Protein AF-A0A1H8UCX5-F1 (afdb_monomer_lite)

Secondary structure (DSSP, 8-state):
--TTT-------HHHHHT----TT--SS-SPP---TTS---EEEE-----TT----EEEEEEEE-TTSS-EEEEEEETTT--EEE--

Sequence (87 aa):
MCRSCENEEPRDSQAEAAMTTQDGQGDDGAPDVADATQDTTETMEEPCPAADCDSDWAYYEMLPKPGGSYEVRLFTCDECGHKWRES

Organism: NCBI:txid1367881

Radius of gyration: 28.97 Å; chains: 1; bounding box: 71×37×60 Å

pLDDT: mean 85.07, std 9.85, range [59.34, 95.25]

Foldseek 3Di:
DDPPPPDDDDDDPPVVVPDDPCVPPDPPDDDDDDDPPPDPFDKDQCADPDPVDGARIWTWDWDADDPGDDTWIWTAGPPPRDTDTDD

Structure (mmCIF, N/CA/C/O backbone):
data_AF-A0A1H8UCX5-F1
#
_entry.id   AF-A0A1H8UCX5-F1
#
loop_
_atom_site.group_PDB
_atom_site.id
_atom_site.type_symbol
_atom_site.label_atom_id
_atom_site.label_alt_id
_atom_site.label_comp_id
_atom_site.label_asym_id
_atom_site.label_entity_id
_atom_site.label_seq_id
_atom_site.pdbx_PDB_ins_code
_atom_site.Cartn_x
_atom_site.Cartn_y
_atom_site.Cartn_z
_atom_site.occupancy
_atom_site.B_iso_or_equiv
_atom_site.auth_seq_id
_atom_site.auth_comp_id
_atom_site.auth_asym_id
_atom_site.auth_atom_id
_atom_site.pdbx_PDB_model_num
ATOM 1 N N . MET A 1 1 ? 44.554 1.226 -33.077 1.00 83.00 1 MET A N 1
ATOM 2 C CA . MET A 1 1 ? 45.978 1.282 -32.677 1.00 83.00 1 MET A CA 1
ATOM 3 C C . MET A 1 1 ? 46.236 0.591 -31.332 1.00 83.00 1 MET A C 1
ATOM 5 O O . MET A 1 1 ? 45.692 1.018 -30.315 1.00 83.00 1 MET A O 1
ATOM 9 N N . CYS A 1 2 ? 47.063 -0.459 -31.306 1.00 89.81 2 CYS A N 1
ATOM 10 C CA . CYS A 1 2 ? 47.520 -1.130 -30.083 1.00 89.81 2 CYS A CA 1
ATOM 11 C C . CYS A 1 2 ? 48.621 -0.318 -29.381 1.00 89.81 2 CYS A C 1
ATOM 13 O O . CYS A 1 2 ? 49.636 0.015 -29.985 1.00 89.81 2 CYS A O 1
ATOM 15 N N . ARG A 1 3 ? 48.465 -0.048 -28.078 1.00 90.75 3 ARG A N 1
ATOM 16 C CA . ARG A 1 3 ? 49.415 0.781 -27.305 1.00 90.75 3 ARG A CA 1
ATOM 17 C C . ARG A 1 3 ? 50.757 0.104 -27.006 1.00 90.75 3 ARG A C 1
ATOM 19 O O . ARG A 1 3 ? 51.695 0.794 -26.637 1.00 90.75 3 ARG A O 1
ATOM 26 N N . SER A 1 4 ? 50.842 -1.222 -27.125 1.00 92.94 4 SER A N 1
ATOM 27 C CA . SER A 1 4 ? 52.053 -1.986 -26.788 1.00 92.94 4 SER A CA 1
ATOM 28 C C . SER A 1 4 ? 52.912 -2.356 -27.998 1.00 92.94 4 SER A C 1
ATOM 30 O O . SER A 1 4 ? 54.091 -2.639 -27.816 1.00 92.94 4 SER A O 1
ATOM 32 N N . CYS A 1 5 ? 52.334 -2.429 -29.200 1.00 94.06 5 CYS A N 1
ATOM 33 C CA . CYS A 1 5 ? 53.038 -2.891 -30.404 1.00 94.06 5 CYS A CA 1
ATOM 34 C C . CYS A 1 5 ? 52.749 -2.059 -31.656 1.00 94.06 5 CYS A C 1
ATOM 36 O O . CYS A 1 5 ? 53.156 -2.454 -32.742 1.00 94.06 5 CYS A O 1
ATOM 38 N N . GLU A 1 6 ? 52.015 -0.955 -31.519 1.00 91.38 6 GLU A N 1
ATOM 39 C CA . GLU A 1 6 ? 51.788 0.029 -32.580 1.00 91.38 6 GLU A CA 1
ATOM 40 C C . GLU A 1 6 ? 51.104 -0.497 -33.859 1.00 91.38 6 GLU A C 1
ATOM 42 O O . GLU A 1 6 ? 51.079 0.181 -34.882 1.00 91.38 6 GLU A O 1
ATOM 47 N N . ASN A 1 7 ? 50.487 -1.680 -33.808 1.00 93.44 7 ASN A N 1
ATOM 48 C CA . ASN A 1 7 ? 49.700 -2.203 -34.923 1.00 93.44 7 ASN A CA 1
ATOM 49 C C . ASN A 1 7 ? 48.297 -1.578 -34.958 1.00 93.44 7 ASN A C 1
ATOM 51 O O . ASN A 1 7 ? 47.659 -1.354 -33.919 1.00 93.44 7 ASN A O 1
ATOM 55 N N . GLU A 1 8 ? 47.801 -1.321 -36.166 1.00 90.50 8 GLU A N 1
ATOM 56 C CA . GLU A 1 8 ? 46.474 -0.772 -36.415 1.00 90.50 8 GLU A CA 1
ATOM 57 C C . GLU A 1 8 ? 45.724 -1.614 -37.449 1.00 90.50 8 GLU A C 1
ATOM 59 O O . GLU A 1 8 ? 46.202 -1.824 -38.560 1.00 90.50 8 GLU A O 1
ATOM 64 N N . GLU A 1 9 ? 44.533 -2.072 -37.067 1.00 89.50 9 GLU A N 1
ATOM 65 C CA . GLU A 1 9 ? 43.574 -2.714 -37.960 1.00 89.50 9 GLU A CA 1
ATOM 66 C C . GLU A 1 9 ? 42.373 -1.783 -38.173 1.00 89.50 9 GLU A C 1
ATOM 68 O O . GLU A 1 9 ? 41.924 -1.129 -37.221 1.00 89.50 9 GLU A O 1
ATOM 73 N N . PRO A 1 10 ? 41.855 -1.690 -39.412 1.00 89.81 10 PRO A N 1
ATOM 74 C CA . PRO A 1 10 ? 40.662 -0.911 -39.701 1.00 89.81 10 PRO A CA 1
ATOM 75 C C . PRO A 1 10 ? 39.447 -1.517 -38.992 1.00 89.81 10 PRO A C 1
ATOM 77 O O . PRO A 1 10 ? 39.301 -2.733 -38.901 1.00 89.81 10 PRO A O 1
ATOM 80 N N . ARG A 1 11 ? 38.548 -0.655 -38.505 1.00 89.56 11 ARG A N 1
ATOM 81 C CA . ARG A 1 11 ? 37.299 -1.096 -37.876 1.00 89.56 11 ARG A CA 1
ATOM 82 C C . ARG A 1 11 ? 36.389 -1.754 -38.913 1.00 89.56 11 ARG A C 1
ATOM 84 O O . ARG A 1 11 ? 36.093 -1.143 -39.938 1.00 89.56 11 ARG A O 1
ATOM 91 N N . ASP A 1 12 ? 35.880 -2.939 -38.596 1.00 92.25 12 ASP A N 1
ATOM 92 C CA . ASP A 1 12 ? 34.862 -3.615 -39.397 1.00 92.25 12 ASP A CA 1
ATOM 93 C C . ASP A 1 12 ? 33.460 -3.167 -38.963 1.00 92.25 12 ASP A C 1
ATOM 95 O O . ASP A 1 12 ? 32.875 -3.689 -38.019 1.00 92.25 12 ASP A O 1
ATOM 99 N N . SER A 1 13 ? 32.909 -2.162 -39.640 1.00 91.38 13 SER A N 1
ATOM 100 C CA . SER A 1 13 ? 31.562 -1.665 -39.339 1.00 91.38 13 SER A CA 1
ATOM 101 C C . SER A 1 13 ? 30.453 -2.675 -39.647 1.00 91.38 13 SER A C 1
ATOM 103 O O . SER A 1 13 ? 29.363 -2.553 -39.087 1.00 91.38 13 SER A O 1
ATOM 105 N N . GLN A 1 14 ? 30.703 -3.655 -40.518 1.00 91.81 14 GLN A N 1
ATOM 106 C CA . GLN A 1 14 ? 29.721 -4.672 -40.878 1.00 91.81 14 GLN A CA 1
ATOM 107 C C . GLN A 1 14 ? 29.613 -5.732 -39.781 1.00 91.81 14 GLN A C 1
ATOM 109 O O . GLN A 1 14 ? 28.498 -6.083 -39.396 1.00 91.81 14 GLN A O 1
ATOM 114 N N . ALA A 1 15 ? 30.744 -6.189 -39.242 1.00 90.50 15 ALA A N 1
ATOM 115 C CA . ALA A 1 15 ? 30.770 -7.109 -38.106 1.00 90.50 15 ALA A CA 1
ATOM 116 C C . ALA A 1 15 ? 30.073 -6.505 -36.877 1.00 90.50 15 ALA A C 1
ATOM 118 O O . ALA A 1 15 ? 29.287 -7.170 -36.208 1.00 90.50 15 ALA A O 1
ATOM 119 N N . GLU A 1 16 ? 30.296 -5.215 -36.630 1.00 89.31 16 GLU A N 1
ATOM 120 C CA . GLU A 1 16 ? 29.694 -4.498 -35.505 1.00 89.31 16 GLU A CA 1
ATOM 121 C C . GLU A 1 16 ? 28.174 -4.369 -35.640 1.00 89.31 16 GLU A C 1
ATOM 123 O O . GLU A 1 16 ? 27.447 -4.543 -34.666 1.00 89.31 16 GLU A O 1
ATOM 128 N N . ALA A 1 17 ? 27.684 -4.102 -36.854 1.00 90.00 17 ALA A N 1
ATOM 129 C CA . ALA A 1 17 ? 26.254 -4.015 -37.139 1.00 90.00 17 ALA A CA 1
ATOM 130 C C . ALA A 1 17 ? 25.534 -5.372 -37.038 1.00 90.00 17 ALA A C 1
ATOM 132 O O . ALA A 1 17 ? 24.316 -5.401 -36.875 1.00 90.00 17 ALA A O 1
ATOM 133 N N . ALA A 1 18 ? 26.269 -6.482 -37.150 1.00 90.19 18 ALA A N 1
ATOM 134 C CA . ALA A 1 18 ? 25.731 -7.835 -37.046 1.00 90.19 18 ALA A CA 1
ATOM 135 C C . ALA A 1 18 ? 25.669 -8.365 -35.601 1.00 90.19 18 ALA A C 1
ATOM 137 O O . ALA A 1 18 ? 25.111 -9.439 -35.373 1.00 90.19 18 ALA A O 1
ATOM 138 N N . MET A 1 19 ? 26.237 -7.649 -34.625 1.00 89.44 19 MET A N 1
ATOM 139 C CA . MET A 1 19 ? 26.219 -8.076 -33.226 1.00 89.44 19 MET A CA 1
ATOM 140 C C . MET A 1 19 ? 24.805 -8.013 -32.628 1.00 89.44 19 MET A C 1
ATOM 142 O O . MET A 1 19 ? 24.081 -7.035 -32.802 1.00 89.44 19 MET A O 1
ATOM 146 N N . THR A 1 20 ? 24.439 -9.050 -31.872 1.00 86.62 20 THR A N 1
ATOM 147 C CA . THR A 1 20 ? 23.192 -9.137 -31.096 1.00 86.62 20 THR A CA 1
ATOM 148 C C . THR A 1 20 ? 23.512 -9.348 -29.617 1.00 86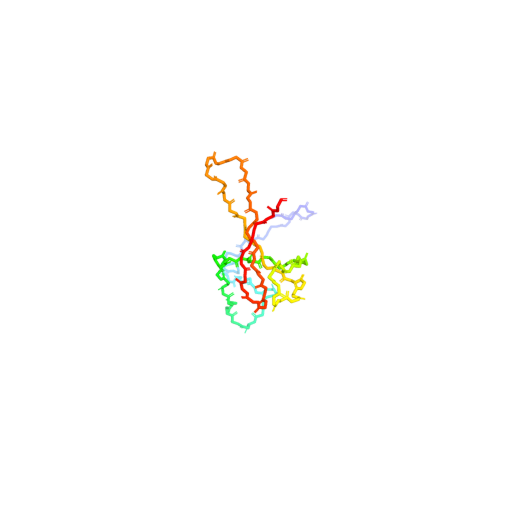.62 20 THR A C 1
ATOM 150 O O . THR A 1 20 ? 24.470 -10.043 -29.282 1.00 86.62 20 THR A O 1
ATOM 153 N N . THR A 1 21 ? 22.730 -8.749 -28.718 1.00 82.19 21 THR A N 1
ATOM 154 C CA . THR A 1 21 ? 22.877 -8.927 -27.267 1.00 82.19 21 THR A CA 1
ATOM 155 C C . THR A 1 21 ? 21.876 -9.972 -26.791 1.00 82.19 21 THR A C 1
ATOM 157 O O . THR A 1 21 ? 20.703 -9.649 -26.612 1.00 82.19 21 THR A O 1
ATOM 160 N N . GLN A 1 22 ? 22.324 -11.215 -26.604 1.00 80.88 22 GLN A N 1
ATOM 161 C CA . GLN A 1 22 ? 21.488 -12.318 -26.094 1.00 80.88 22 GLN A CA 1
ATOM 162 C C . GLN A 1 22 ? 22.132 -13.076 -24.924 1.00 80.88 22 GLN A C 1
ATOM 164 O O . GLN A 1 22 ? 21.522 -13.995 -24.383 1.00 80.88 22 GLN A O 1
ATOM 169 N N . ASP A 1 23 ? 23.337 -12.689 -24.497 1.00 83.00 23 ASP A N 1
ATOM 170 C CA . ASP A 1 23 ? 24.010 -13.325 -23.366 1.00 83.00 23 ASP A CA 1
ATOM 171 C C . ASP A 1 23 ? 23.149 -13.242 -22.096 1.00 83.00 23 ASP A C 1
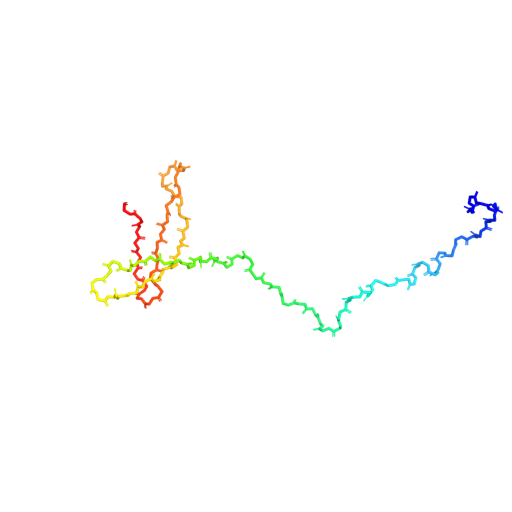ATOM 173 O O . ASP A 1 23 ? 22.817 -12.159 -21.613 1.00 83.00 23 ASP A O 1
ATOM 177 N N . GLY A 1 24 ? 22.768 -14.408 -21.570 1.00 79.50 24 GLY A N 1
ATOM 178 C CA . GLY A 1 24 ? 21.945 -14.537 -20.365 1.00 79.50 24 GLY A CA 1
A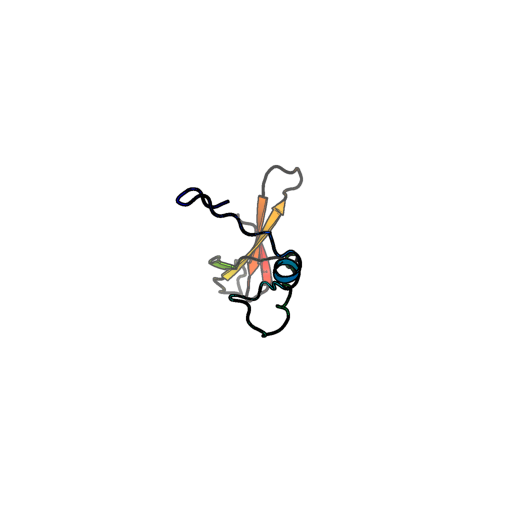TOM 179 C C . GLY A 1 24 ? 20.436 -14.340 -20.558 1.00 79.50 24 GLY A C 1
ATOM 180 O O . GLY A 1 24 ? 19.711 -14.415 -19.569 1.00 79.50 24 GLY A O 1
ATOM 181 N N . GLN A 1 25 ? 19.947 -14.114 -21.784 1.00 81.88 25 GLN A N 1
ATOM 182 C CA . GLN A 1 25 ? 18.509 -14.071 -22.079 1.00 81.88 25 GLN A CA 1
ATOM 183 C C . GLN A 1 25 ? 17.983 -15.476 -22.408 1.00 81.88 25 GLN A C 1
ATOM 185 O O . GLN A 1 25 ? 18.511 -16.147 -23.295 1.00 81.88 25 GLN A O 1
ATOM 190 N N . GLY A 1 26 ? 16.949 -15.919 -21.689 1.00 82.12 26 GLY A N 1
ATOM 191 C CA . GLY A 1 26 ? 16.184 -17.126 -22.016 1.00 82.12 26 GLY A CA 1
ATOM 192 C C . GLY A 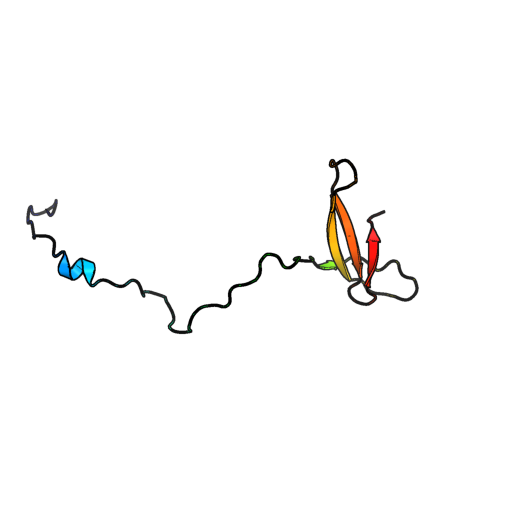1 26 ? 15.136 -16.842 -23.095 1.00 82.12 26 GLY A C 1
ATOM 193 O O . GLY A 1 26 ? 14.561 -15.756 -23.125 1.00 82.12 26 GLY A O 1
ATOM 194 N N . ASP A 1 27 ? 14.881 -17.811 -23.976 1.00 79.25 27 ASP A N 1
ATOM 195 C CA . ASP A 1 27 ? 13.855 -17.732 -25.034 1.00 79.25 27 ASP A CA 1
ATOM 196 C C . ASP A 1 27 ? 12.477 -18.181 -24.502 1.00 79.25 27 ASP A C 1
ATOM 198 O O . ASP A 1 27 ? 11.759 -18.971 -25.111 1.00 79.25 27 ASP A O 1
ATOM 202 N N . ASP A 1 28 ? 12.133 -17.717 -23.299 1.00 84.94 28 ASP A N 1
ATOM 203 C CA . ASP A 1 28 ? 10.902 -18.088 -22.588 1.00 84.94 28 ASP A CA 1
ATOM 204 C C . ASP A 1 28 ? 9.733 -17.135 -22.913 1.00 84.94 28 ASP A C 1
ATOM 206 O O . ASP A 1 28 ? 8.678 -17.172 -22.279 1.00 84.94 28 ASP A O 1
ATOM 210 N N . GLY A 1 29 ? 9.902 -16.289 -23.935 1.00 82.44 29 GLY A N 1
ATOM 211 C CA . GLY A 1 29 ? 8.935 -15.272 -24.339 1.00 82.44 29 GLY A CA 1
ATOM 212 C C . GLY A 1 29 ? 9.024 -13.977 -23.526 1.00 82.44 29 GLY A C 1
ATOM 213 O O . GLY A 1 29 ? 9.911 -13.778 -22.698 1.00 82.44 29 GLY A O 1
ATOM 214 N N . ALA A 1 30 ? 8.114 -13.042 -23.811 1.00 85.00 30 ALA A N 1
ATOM 215 C CA . ALA A 1 30 ? 8.034 -11.789 -23.065 1.00 85.00 30 ALA A CA 1
ATOM 216 C C . ALA A 1 30 ? 7.507 -12.055 -21.642 1.00 85.00 30 ALA A C 1
ATOM 218 O O . ALA A 1 30 ? 6.528 -12.792 -21.507 1.00 85.00 30 ALA A O 1
ATOM 219 N N . PRO A 1 31 ? 8.105 -11.455 -20.595 1.00 81.88 31 PRO A N 1
ATOM 220 C CA . PRO A 1 31 ? 7.585 -11.591 -19.243 1.00 81.88 31 PRO A CA 1
ATOM 221 C C . PRO A 1 31 ? 6.229 -10.893 -19.120 1.00 81.88 31 PRO A C 1
ATOM 223 O O . PRO A 1 31 ? 5.974 -9.880 -19.779 1.00 81.88 31 PRO A O 1
ATOM 226 N N . ASP A 1 32 ? 5.387 -11.404 -18.225 1.00 86.69 32 ASP A N 1
ATOM 227 C CA . ASP A 1 32 ? 4.167 -10.708 -17.838 1.00 86.69 32 ASP A CA 1
ATOM 228 C C . ASP A 1 32 ? 4.503 -9.339 -17.228 1.00 86.69 32 ASP A C 1
ATOM 230 O O . ASP A 1 32 ? 5.405 -9.198 -16.395 1.00 86.69 32 ASP A O 1
ATOM 234 N N . VAL A 1 33 ? 3.763 -8.313 -17.648 1.00 85.19 33 VAL A N 1
ATOM 235 C CA . VAL A 1 33 ? 3.887 -6.961 -17.098 1.00 85.19 33 VAL A CA 1
ATOM 236 C C . VAL A 1 33 ? 2.946 -6.852 -15.902 1.00 85.19 33 VAL A C 1
ATOM 238 O O . VAL A 1 33 ? 1.729 -6.888 -16.070 1.00 85.19 33 VAL A O 1
ATOM 241 N N . ALA A 1 34 ? 3.500 -6.720 -14.696 1.00 80.50 34 ALA A N 1
ATOM 242 C CA . ALA A 1 34 ? 2.702 -6.500 -13.494 1.00 80.50 34 ALA A CA 1
ATOM 243 C C . ALA A 1 34 ? 2.089 -5.088 -13.491 1.00 80.50 34 ALA A C 1
ATOM 245 O O . ALA A 1 34 ? 2.777 -4.100 -13.761 1.00 80.50 34 ALA A O 1
ATOM 246 N N . ASP A 1 35 ? 0.802 -4.992 -13.152 1.00 77.62 35 ASP A N 1
ATOM 247 C CA . ASP A 1 35 ? 0.119 -3.719 -12.937 1.00 77.62 35 ASP A CA 1
ATOM 248 C C . ASP A 1 35 ? 0.524 -3.147 -11.571 1.00 77.62 35 ASP A C 1
ATOM 250 O O . ASP A 1 35 ? 0.029 -3.555 -10.523 1.00 77.62 35 ASP A O 1
ATOM 254 N N . ALA A 1 36 ? 1.460 -2.199 -11.581 1.00 71.06 36 ALA A N 1
ATOM 255 C CA . ALA A 1 36 ? 1.946 -1.545 -10.366 1.00 71.06 36 ALA A CA 1
ATOM 256 C C . ALA A 1 36 ? 0.949 -0.528 -9.771 1.00 71.06 36 ALA A C 1
ATOM 258 O O . ALA A 1 36 ? 1.294 0.178 -8.826 1.00 71.06 36 ALA A O 1
ATOM 259 N N . THR A 1 37 ? -0.257 -0.408 -10.338 1.00 67.25 37 THR A N 1
ATOM 260 C CA . THR A 1 37 ? -1.344 0.411 -9.787 1.00 67.25 37 THR A CA 1
ATOM 261 C C . THR A 1 37 ? -2.319 -0.386 -8.928 1.00 67.25 37 THR A C 1
ATOM 263 O O . THR A 1 37 ? -3.174 0.222 -8.289 1.00 67.25 37 THR A O 1
ATOM 266 N N . GLN A 1 38 ? -2.191 -1.714 -8.857 1.00 64.19 38 GLN A N 1
ATOM 267 C CA . GLN A 1 38 ? -2.905 -2.500 -7.856 1.00 64.19 38 GLN A CA 1
ATOM 268 C C . GLN A 1 38 ? -2.380 -2.154 -6.460 1.00 64.19 38 GLN A C 1
ATOM 270 O O . GLN A 1 38 ? -1.181 -2.264 -6.200 1.00 64.19 38 GLN A O 1
ATOM 275 N N . ASP A 1 39 ? -3.287 -1.735 -5.573 1.00 61.78 39 ASP A N 1
AT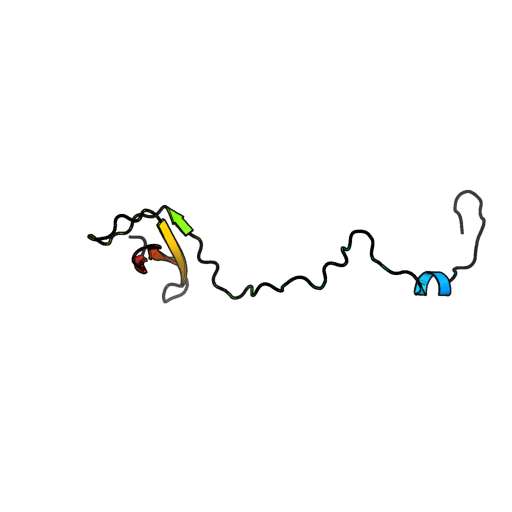OM 276 C CA . ASP A 1 39 ? -2.979 -1.429 -4.179 1.00 61.78 39 ASP A CA 1
ATOM 277 C C . ASP A 1 39 ? -2.255 -2.612 -3.529 1.00 61.78 39 ASP A C 1
ATOM 279 O O . ASP A 1 39 ? -2.831 -3.681 -3.312 1.00 61.78 39 ASP A O 1
ATOM 283 N N . THR A 1 40 ? -0.977 -2.418 -3.201 1.00 61.12 40 THR A N 1
ATOM 284 C CA . THR A 1 40 ? -0.215 -3.337 -2.359 1.00 61.12 40 THR A CA 1
ATOM 285 C C . THR A 1 40 ? -0.716 -3.169 -0.935 1.00 61.12 40 THR A C 1
ATOM 287 O O . THR A 1 40 ? -0.125 -2.446 -0.135 1.00 61.12 40 THR A O 1
ATOM 290 N N . THR A 1 41 ? -1.861 -3.773 -0.634 1.00 69.69 41 THR A N 1
ATOM 291 C CA . THR A 1 41 ? -2.369 -3.807 0.731 1.00 69.69 41 THR A CA 1
ATOM 292 C C . THR A 1 41 ? -1.431 -4.702 1.527 1.00 69.69 41 THR A C 1
ATOM 294 O O . THR A 1 41 ? -1.416 -5.921 1.370 1.00 69.69 41 THR A O 1
ATOM 297 N N . GLU A 1 42 ? -0.571 -4.082 2.327 1.00 79.88 42 GLU A N 1
ATOM 298 C CA . GLU A 1 42 ? 0.358 -4.799 3.189 1.00 79.88 42 GLU A CA 1
ATOM 299 C C . GLU A 1 42 ? -0.445 -5.473 4.309 1.00 79.88 42 GLU A C 1
ATOM 301 O O . GLU A 1 42 ? -1.277 -4.839 4.963 1.00 79.88 42 GLU A O 1
ATOM 306 N N . THR A 1 43 ? -0.229 -6.774 4.506 1.00 86.50 43 THR A N 1
ATOM 307 C CA . THR A 1 43 ? -0.819 -7.532 5.616 1.00 86.50 43 THR A CA 1
ATOM 308 C C . THR A 1 43 ? 0.078 -7.422 6.848 1.00 86.50 43 THR A C 1
ATOM 310 O O . THR A 1 43 ? 1.299 -7.543 6.743 1.00 86.50 43 THR A O 1
ATOM 313 N N . MET A 1 44 ? -0.514 -7.234 8.026 1.00 90.69 44 MET A N 1
ATOM 314 C CA . MET A 1 44 ? 0.182 -7.258 9.313 1.00 90.69 44 MET A CA 1
ATOM 315 C C . MET A 1 44 ? -0.637 -7.966 10.394 1.00 90.69 44 MET A C 1
ATOM 317 O O . MET A 1 44 ? -1.844 -8.154 10.240 1.00 90.69 44 MET A O 1
ATOM 321 N N . GLU A 1 45 ? 0.038 -8.348 11.479 1.00 92.88 45 GLU A N 1
ATOM 322 C CA . GLU A 1 45 ? -0.600 -8.906 12.672 1.00 92.88 45 GLU A CA 1
ATOM 323 C C . GLU A 1 45 ? -1.250 -7.756 13.463 1.00 92.88 45 GLU A C 1
ATOM 325 O O . GLU A 1 45 ? -0.553 -6.917 14.034 1.00 92.88 45 GLU A O 1
ATOM 330 N N . GLU A 1 46 ? -2.578 -7.673 13.411 1.00 92.31 46 GLU A N 1
ATOM 331 C CA . GLU A 1 46 ? -3.414 -6.688 14.102 1.00 92.31 46 GLU A CA 1
ATOM 332 C C . GLU A 1 46 ? -4.784 -7.336 14.394 1.00 92.31 46 GLU A C 1
ATOM 334 O O . GLU A 1 46 ? -5.525 -7.644 13.451 1.00 92.31 46 GLU A O 1
ATOM 339 N N . PRO A 1 47 ? -5.146 -7.541 15.674 1.00 92.94 47 PRO A N 1
ATOM 340 C CA . PRO A 1 47 ? -6.342 -8.287 16.043 1.00 92.94 47 PRO A CA 1
ATOM 341 C C . PRO A 1 47 ? -7.629 -7.541 15.685 1.00 92.94 47 PRO A C 1
ATOM 343 O O . PRO A 1 47 ? -7.784 -6.342 15.938 1.00 92.94 47 PRO A O 1
ATOM 346 N N . CYS A 1 48 ? -8.592 -8.273 15.125 1.00 94.56 48 CYS A N 1
ATOM 347 C CA . CYS A 1 48 ? -9.865 -7.710 14.710 1.00 94.56 48 CYS A CA 1
ATOM 348 C C . CYS A 1 48 ? -10.687 -7.240 15.927 1.00 94.56 48 CYS A C 1
ATOM 350 O O . CYS A 1 48 ? -10.948 -8.020 16.840 1.00 94.56 48 CYS A O 1
ATOM 352 N N . PRO A 1 49 ? -11.188 -5.989 15.944 1.00 93.88 49 PRO A N 1
ATOM 353 C CA . PRO A 1 49 ? -12.007 -5.491 17.051 1.00 93.88 49 PRO A CA 1
ATOM 354 C C . PRO A 1 49 ? -13.467 -5.977 17.004 1.00 93.88 49 PRO A C 1
ATOM 356 O O . PRO A 1 49 ? -14.267 -5.615 17.872 1.00 93.88 49 PRO A O 1
ATOM 359 N N . ALA A 1 50 ? -13.860 -6.739 15.980 1.00 92.94 50 ALA A N 1
ATOM 360 C CA . ALA A 1 50 ? -15.219 -7.248 15.854 1.00 92.94 50 ALA A CA 1
ATOM 361 C C . ALA A 1 50 ? -15.449 -8.413 16.831 1.00 92.94 50 ALA A C 1
ATOM 363 O O . ALA A 1 50 ? -14.728 -9.399 16.807 1.00 92.94 50 ALA A O 1
ATOM 364 N N . ALA A 1 51 ? -16.499 -8.324 17.653 1.00 90.50 51 ALA A N 1
ATOM 365 C CA . ALA A 1 51 ? -16.783 -9.304 18.709 1.00 90.50 51 ALA A CA 1
ATOM 366 C C . ALA A 1 51 ? -17.039 -10.741 18.208 1.00 90.50 51 ALA A C 1
ATOM 368 O O . ALA A 1 51 ? -16.921 -11.681 18.986 1.00 90.50 51 ALA A O 1
ATOM 369 N N . ASP A 1 52 ? -17.397 -10.895 16.931 1.00 94.06 52 ASP A N 1
ATOM 370 C CA . ASP A 1 52 ? -17.682 -12.180 16.286 1.00 94.06 52 ASP A CA 1
ATOM 371 C C . ASP A 1 52 ? -16.532 -12.638 15.358 1.00 94.06 52 ASP A C 1
ATOM 373 O O . ASP A 1 52 ? -16.755 -13.432 14.443 1.00 94.06 52 ASP A O 1
ATOM 377 N N . CYS A 1 53 ? -15.317 -12.096 15.523 1.00 94.44 53 CYS A N 1
ATOM 378 C CA . CYS A 1 53 ? -14.157 -12.422 14.695 1.00 94.44 53 CYS A CA 1
ATOM 379 C C . CYS A 1 53 ? -12.863 -12.425 15.517 1.00 94.44 53 CYS A C 1
ATOM 381 O O . CYS A 1 53 ? -12.460 -11.397 16.050 1.00 94.44 53 CYS A O 1
ATOM 383 N N . ASP A 1 54 ? -12.185 -13.572 15.542 1.00 93.06 54 ASP A N 1
ATOM 384 C CA . ASP A 1 54 ? -10.931 -13.786 16.275 1.00 93.06 54 ASP A CA 1
ATOM 385 C C . ASP A 1 54 ? -9.692 -13.698 15.361 1.00 93.06 54 ASP A C 1
ATOM 387 O O . ASP A 1 54 ? -8.679 -14.341 15.620 1.00 93.06 54 ASP A O 1
ATOM 391 N N . SER A 1 55 ? -9.780 -12.957 14.251 1.00 93.12 55 SER A N 1
ATOM 392 C CA . SER A 1 55 ? -8.662 -12.840 13.312 1.00 93.12 55 SER A CA 1
ATOM 393 C C . SER A 1 55 ? -7.537 -11.999 13.895 1.00 93.12 55 SER A C 1
ATOM 395 O O . SER A 1 55 ? -7.780 -10.879 14.347 1.00 93.12 55 SER A O 1
ATOM 397 N N . ASP A 1 56 ? -6.309 -12.497 13.792 1.00 94.69 56 ASP A N 1
ATOM 398 C CA . ASP A 1 56 ? -5.097 -11.767 14.171 1.00 94.69 56 ASP A CA 1
ATOM 399 C C . ASP A 1 56 ? -4.462 -11.005 12.993 1.00 94.69 56 ASP A C 1
ATOM 401 O O . ASP A 1 56 ? -3.434 -10.359 13.173 1.00 94.69 56 ASP A O 1
ATOM 405 N N . TRP A 1 57 ? -5.036 -11.069 11.783 1.00 93.56 57 TRP A N 1
ATOM 406 C CA . TRP A 1 57 ? -4.442 -10.493 10.571 1.00 93.56 57 TRP A CA 1
ATOM 407 C C . TRP A 1 57 ? -5.331 -9.436 9.912 1.00 93.56 57 TRP A C 1
ATOM 409 O O . TRP A 1 57 ? -6.535 -9.619 9.707 1.00 93.56 57 TRP A O 1
ATOM 419 N N . ALA A 1 58 ? -4.704 -8.335 9.499 1.00 94.12 58 ALA A N 1
ATOM 420 C CA . ALA A 1 58 ? -5.369 -7.256 8.787 1.00 94.12 58 ALA A CA 1
ATOM 421 C C . ALA A 1 58 ? -4.494 -6.678 7.671 1.00 94.12 58 ALA A C 1
ATOM 423 O O . ALA A 1 58 ? -3.279 -6.536 7.806 1.00 94.12 58 ALA A O 1
ATOM 424 N N . TYR A 1 59 ? -5.136 -6.276 6.580 1.00 92.88 59 TYR A N 1
ATOM 425 C CA . TYR A 1 59 ? -4.549 -5.396 5.578 1.00 92.88 59 TYR A CA 1
ATOM 426 C C . TYR A 1 59 ? -4.598 -3.947 6.053 1.00 92.88 59 TYR A C 1
ATOM 428 O O . TYR A 1 59 ? -5.575 -3.559 6.696 1.00 92.88 59 TYR A O 1
ATOM 436 N N . TYR A 1 60 ? -3.617 -3.119 5.691 1.00 89.00 60 TYR A N 1
ATOM 437 C CA . TYR A 1 60 ? -3.695 -1.679 5.939 1.00 89.00 60 TYR A CA 1
ATOM 438 C C . TYR A 1 60 ? -3.503 -0.827 4.687 1.00 89.00 60 TYR A C 1
ATOM 440 O O . TYR A 1 60 ? -2.740 -1.150 3.781 1.00 89.00 60 TYR A O 1
ATOM 448 N N . GLU A 1 61 ? -4.188 0.313 4.686 1.00 87.06 61 GLU A N 1
ATOM 449 C CA . GLU A 1 61 ? -4.070 1.363 3.679 1.00 87.06 61 GLU A CA 1
ATOM 450 C C . GLU A 1 61 ? -3.711 2.683 4.375 1.00 87.06 61 GLU A C 1
ATOM 452 O O . GLU A 1 61 ? -4.301 3.035 5.403 1.00 87.06 61 GLU A O 1
ATOM 457 N N . MET A 1 62 ? -2.752 3.437 3.831 1.00 84.81 62 MET A N 1
ATOM 458 C CA . MET A 1 62 ? -2.421 4.774 4.334 1.00 84.81 62 MET A CA 1
ATOM 459 C C . MET A 1 62 ? -3.336 5.815 3.690 1.00 84.81 62 MET A C 1
ATOM 461 O O . MET A 1 62 ? -3.267 6.067 2.490 1.00 84.81 62 MET A O 1
ATOM 465 N N . LEU A 1 63 ? -4.187 6.453 4.495 1.00 79.81 63 LEU A N 1
ATOM 466 C CA . LEU A 1 63 ? -5.087 7.508 4.039 1.00 79.81 63 LEU A CA 1
ATOM 467 C C . LEU A 1 63 ? -4.616 8.889 4.511 1.00 79.81 63 LEU A C 1
ATOM 469 O O . LEU A 1 63 ? -4.291 9.065 5.691 1.00 79.81 63 LEU A O 1
ATOM 473 N N . PRO A 1 64 ? -4.657 9.914 3.642 1.00 76.25 64 PRO A N 1
ATOM 474 C CA . PRO A 1 64 ? -4.391 11.281 4.057 1.00 76.25 64 PRO A CA 1
ATOM 475 C C . PRO A 1 64 ? -5.506 11.771 4.986 1.00 76.25 64 PRO A C 1
ATOM 477 O O . PRO A 1 64 ? -6.699 11.624 4.700 1.00 76.25 64 PRO A O 1
ATOM 480 N N . LYS A 1 65 ? -5.150 12.418 6.099 1.00 71.00 65 LYS A N 1
ATOM 481 C CA . LYS A 1 65 ? -6.144 13.152 6.889 1.00 71.00 65 LYS A CA 1
ATOM 482 C C . LYS A 1 65 ? -6.678 14.356 6.106 1.00 71.00 65 LYS A C 1
ATOM 484 O O . LYS A 1 65 ? -5.919 15.007 5.379 1.00 71.00 65 LYS A O 1
ATOM 489 N N . PRO A 1 66 ? -7.953 14.734 6.310 1.00 68.81 66 PRO A N 1
ATOM 490 C CA . PRO A 1 66 ? -8.468 16.009 5.826 1.00 68.81 66 PRO A CA 1
ATOM 491 C C . PRO A 1 66 ? -7.588 17.147 6.370 1.00 68.81 66 PRO A C 1
ATOM 493 O O . PRO A 1 66 ? -7.518 17.343 7.582 1.00 68.81 66 PRO A O 1
ATOM 496 N N . GLY A 1 67 ? -6.875 17.856 5.492 1.00 74.56 67 GLY A N 1
ATOM 497 C CA . GLY A 1 67 ? -5.935 18.920 5.877 1.00 74.56 67 GLY A CA 1
ATOM 498 C C . GLY A 1 67 ? -4.442 18.571 5.784 1.00 74.56 67 GLY A C 1
ATOM 499 O O . GLY A 1 67 ? -3.620 19.447 6.031 1.00 74.56 67 GLY A O 1
ATOM 500 N N . GLY A 1 68 ? -4.080 17.349 5.372 1.00 62.31 68 GLY A N 1
ATOM 501 C CA . GLY A 1 68 ? -2.797 17.077 4.706 1.00 62.31 68 GLY A CA 1
ATOM 502 C C . GLY A 1 68 ? -1.538 16.937 5.569 1.00 62.31 68 GLY A C 1
ATOM 503 O O . GLY A 1 68 ? -0.448 16.984 5.012 1.00 62.31 68 GLY A O 1
ATOM 504 N N . SER A 1 69 ? -1.636 16.765 6.889 1.00 60.53 69 SER A N 1
ATOM 505 C CA . SER A 1 69 ? -0.440 16.727 7.757 1.00 60.53 69 SER A CA 1
ATOM 506 C C . SER A 1 69 ? -0.154 15.387 8.450 1.00 60.53 69 SER A C 1
ATOM 508 O O . SER A 1 69 ? 0.793 15.306 9.225 1.00 60.53 69 SER A O 1
ATOM 510 N N . TYR A 1 70 ? -0.966 14.349 8.220 1.00 59.34 70 TYR A N 1
ATOM 511 C CA . TYR A 1 70 ? -0.899 13.090 8.962 1.00 59.34 70 TYR A CA 1
ATOM 512 C C . TYR A 1 70 ? -1.527 11.945 8.154 1.00 59.34 70 TYR A C 1
ATOM 514 O O . TYR A 1 70 ? -2.644 12.070 7.646 1.00 59.34 70 TYR A O 1
ATOM 522 N N . GLU A 1 71 ? -0.778 10.852 8.025 1.00 65.62 71 GLU A N 1
ATOM 523 C CA . GLU A 1 71 ? -1.193 9.584 7.420 1.00 65.62 71 GLU A CA 1
ATOM 524 C C . GLU A 1 71 ? -1.921 8.765 8.493 1.00 65.62 71 GLU A C 1
ATOM 526 O O . GLU A 1 71 ? -1.427 8.631 9.611 1.00 65.62 71 GLU A O 1
ATOM 531 N N . VAL A 1 72 ? -3.121 8.258 8.201 1.00 79.19 72 VAL A N 1
ATOM 532 C CA . VAL A 1 72 ? -3.810 7.301 9.080 1.00 79.19 72 VAL A CA 1
ATOM 533 C C . VAL A 1 72 ? -3.964 5.979 8.389 1.00 79.19 72 VAL A C 1
ATOM 535 O O . VAL A 1 72 ? -4.480 5.917 7.276 1.00 79.19 72 VAL A O 1
ATOM 538 N N . ARG A 1 73 ? -3.572 4.931 9.107 1.00 87.69 73 ARG A N 1
ATOM 539 C CA . ARG A 1 73 ? -3.808 3.554 8.715 1.00 87.69 73 ARG A CA 1
ATOM 540 C C . ARG A 1 73 ? -5.289 3.233 8.874 1.00 87.69 73 ARG A C 1
ATOM 542 O O . ARG A 1 73 ? -5.871 3.411 9.948 1.00 87.69 73 ARG A O 1
ATOM 549 N N . LEU A 1 74 ? -5.904 2.813 7.778 1.00 90.00 74 LEU A N 1
ATOM 550 C CA . LEU A 1 74 ? -7.191 2.139 7.778 1.00 90.00 74 LEU A CA 1
ATOM 551 C C . LEU A 1 74 ? -6.916 0.644 7.665 1.00 90.00 74 LEU A C 1
ATOM 553 O O . LEU A 1 74 ? -6.405 0.193 6.645 1.00 90.00 74 LEU A O 1
ATOM 557 N N . PHE A 1 75 ? -7.252 -0.099 8.709 1.00 93.19 75 PHE A N 1
ATOM 558 C CA . PHE A 1 75 ? -7.142 -1.549 8.733 1.00 93.19 75 PHE A CA 1
ATOM 559 C C . PHE A 1 75 ? -8.382 -2.191 8.120 1.00 93.19 75 PHE A C 1
ATOM 561 O O . PHE A 1 75 ? -9.477 -1.634 8.213 1.00 93.19 75 PHE A O 1
ATOM 568 N N . THR A 1 76 ? -8.207 -3.360 7.510 1.00 94.31 76 THR A N 1
ATOM 569 C CA . THR A 1 76 ? -9.261 -4.240 7.000 1.00 94.31 76 THR A CA 1
ATOM 570 C C . THR A 1 76 ? -8.940 -5.668 7.418 1.00 94.31 76 THR A C 1
ATOM 572 O O . THR A 1 76 ? -7.911 -6.193 7.009 1.00 94.31 76 THR A O 1
ATOM 575 N N . CYS A 1 77 ? -9.801 -6.298 8.214 1.00 95.06 77 CYS A N 1
ATOM 576 C CA . CYS A 1 77 ? -9.621 -7.692 8.630 1.00 95.06 77 CYS A CA 1
ATOM 577 C C . CYS A 1 77 ? -9.627 -8.612 7.404 1.00 95.06 77 CYS A C 1
ATOM 579 O O . CYS A 1 77 ? -10.503 -8.467 6.547 1.00 95.06 77 CYS A O 1
ATOM 581 N N . ASP A 1 78 ? -8.681 -9.549 7.345 1.00 94.00 78 ASP A N 1
ATOM 582 C CA . ASP A 1 78 ? -8.571 -10.521 6.251 1.00 94.00 78 ASP A CA 1
ATOM 583 C C . ASP A 1 78 ? -9.780 -11.474 6.204 1.00 94.00 78 ASP A C 1
ATOM 585 O O . ASP A 1 78 ? -10.303 -11.786 5.136 1.00 94.00 78 ASP A O 1
ATOM 589 N N . GLU A 1 79 ? -10.306 -11.864 7.369 1.00 94.12 79 GLU A N 1
ATOM 590 C CA . GLU A 1 79 ? -11.385 -12.853 7.447 1.00 94.12 79 GLU A CA 1
ATOM 591 C C . GLU A 1 79 ? -12.789 -12.245 7.330 1.00 94.12 79 GLU A C 1
ATOM 593 O O . GLU A 1 79 ? -13.618 -12.723 6.554 1.00 94.12 79 GLU A O 1
ATOM 598 N N . CYS A 1 80 ? -13.093 -11.201 8.108 1.00 95.25 80 CYS A N 1
ATOM 599 C CA . CYS A 1 80 ? -14.449 -10.640 8.172 1.00 95.25 80 CYS A CA 1
ATOM 600 C C . CYS A 1 80 ? -14.628 -9.338 7.377 1.00 95.25 80 CYS A C 1
ATOM 602 O O . CYS A 1 80 ? -15.751 -8.847 7.246 1.00 95.25 80 CYS A O 1
ATOM 604 N N . GLY A 1 81 ? -13.541 -8.745 6.869 1.00 92.62 81 GLY A N 1
ATOM 605 C CA . GLY A 1 81 ? -13.576 -7.492 6.111 1.00 92.62 81 GLY A CA 1
ATOM 606 C C . GLY A 1 81 ? -13.936 -6.249 6.935 1.00 92.62 81 GLY 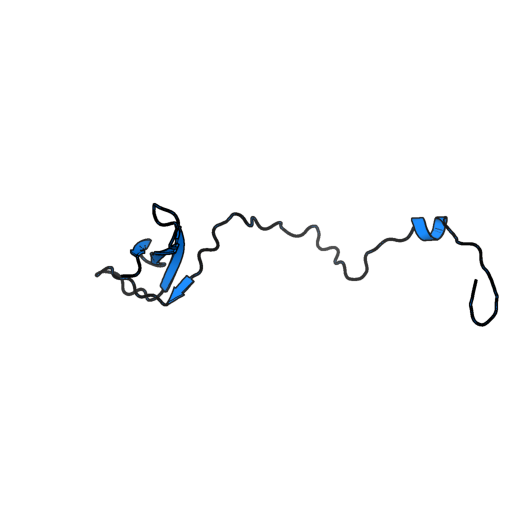A C 1
ATOM 607 O O . GLY A 1 81 ? -14.164 -5.180 6.362 1.00 92.62 81 GLY A O 1
ATOM 608 N N . HIS A 1 82 ? -14.013 -6.355 8.267 1.00 94.50 82 HIS A N 1
ATOM 609 C CA . HIS A 1 82 ? -14.259 -5.210 9.142 1.00 94.50 82 HIS A CA 1
ATOM 610 C C . HIS A 1 82 ? -13.160 -4.160 8.959 1.00 94.50 82 HIS A C 1
ATOM 612 O O . HIS A 1 82 ? -11.988 -4.517 8.884 1.00 94.50 82 HIS A O 1
ATOM 618 N N . LYS A 1 83 ? -13.526 -2.874 8.897 1.00 93.50 83 LYS A N 1
ATOM 619 C CA . LYS A 1 83 ? -12.573 -1.771 8.732 1.00 93.50 83 LYS A CA 1
ATOM 620 C C . LYS A 1 83 ? -12.523 -0.890 9.975 1.00 93.50 83 LYS A C 1
ATOM 622 O O . LYS A 1 83 ? -13.566 -0.413 10.422 1.00 93.50 83 LYS A O 1
ATOM 627 N N . TRP A 1 84 ? -11.326 -0.621 10.492 1.00 93.56 84 TRP A N 1
ATOM 628 C CA . TRP A 1 84 ? -11.114 0.222 11.676 1.00 93.56 84 TRP A CA 1
ATOM 629 C C . TRP A 1 84 ? -9.862 1.090 11.539 1.00 93.56 84 TRP A C 1
ATOM 631 O O . TRP A 1 84 ? -9.056 0.918 10.630 1.00 93.56 84 TRP A O 1
ATOM 641 N N . ARG A 1 85 ? -9.726 2.082 12.419 1.00 89.62 85 ARG A N 1
ATOM 642 C CA . ARG A 1 85 ? -8.549 2.956 12.489 1.00 89.62 85 ARG A CA 1
ATOM 643 C C . ARG A 1 85 ? -7.782 2.659 13.767 1.00 89.62 85 ARG A C 1
ATOM 645 O O . ARG A 1 85 ? -8.402 2.315 14.773 1.00 89.62 85 ARG A O 1
ATOM 652 N N . GLU A 1 86 ? -6.466 2.847 13.716 1.00 78.50 86 GLU A N 1
ATOM 653 C CA . GLU A 1 86 ? -5.623 2.879 14.915 1.00 78.50 86 GLU A CA 1
ATOM 654 C C . GLU A 1 86 ? -6.209 3.888 15.918 1.00 78.50 86 GLU A C 1
ATOM 656 O O . GLU A 1 86 ? -6.623 4.988 15.522 1.00 78.50 86 GLU A O 1
ATOM 661 N N . SER A 1 87 ? -6.332 3.468 17.180 1.00 65.56 87 SER A N 1
ATOM 662 C CA . SER A 1 87 ? -6.978 4.237 18.255 1.00 65.56 87 SER A CA 1
ATOM 663 C C . SER A 1 87 ? -5.999 5.129 19.004 1.00 65.56 87 SER A C 1
ATOM 665 O O . SER A 1 87 ? -4.863 4.677 19.254 1.00 65.56 87 SER A O 1
#